Protein AF-A0AAD4BPV1-F1 (afdb_monomer)

Solvent-accessible surface area (backbone atoms only — not comparable to full-atom values): 3476 Å² total; per-residue (Å²): 83,72,49,78,44,79,37,79,93,69,78,40,79,46,77,42,78,36,97,62,71,80,60,96,50,78,68,54,63,77,72,46,53,71,72,53,51,51,50,34,49,51,59,48,42,75,65,38,58,84,94,66,50,124

Structure (mmCIF, N/CA/C/O backbone):
data_AF-A0AAD4BPV1-F1
#
_entry.id   AF-A0AAD4BPV1-F1
#
loop_
_atom_site.group_PDB
_atom_site.id
_atom_site.type_symbol
_atom_site.label_atom_id
_atom_site.label_alt_id
_atom_site.label_comp_id
_atom_site.label_asym_id
_atom_site.label_entity_id
_atom_site.label_seq_id
_atom_site.pdbx_PDB_ins_code
_atom_site.Cartn_x
_atom_site.Cartn_y
_atom_site.Cartn_z
_atom_site.occupancy
_atom_site.B_iso_or_equiv
_atom_site.auth_seq_id
_atom_site.auth_comp_id
_atom_site.auth_asym_id
_atom_site.auth_atom_id
_atom_site.pdbx_PDB_model_num
ATOM 1 N N . VAL A 1 1 ? 8.963 -2.499 3.679 1.00 75.25 1 VAL A N 1
ATOM 2 C CA . VAL A 1 1 ? 8.231 -3.733 3.280 1.00 75.25 1 VAL A CA 1
ATOM 3 C C . VAL A 1 1 ? 8.053 -3.739 1.775 1.00 75.25 1 VAL A C 1
ATOM 5 O O . VAL A 1 1 ? 8.037 -2.663 1.193 1.00 75.25 1 VAL A O 1
ATOM 8 N N . VAL A 1 2 ? 7.983 -4.905 1.134 1.00 80.56 2 VAL A N 1
ATOM 9 C CA . VAL A 1 2 ? 7.786 -5.003 -0.320 1.00 80.56 2 VAL A CA 1
ATOM 10 C C . VAL A 1 2 ? 6.421 -5.612 -0.597 1.00 80.56 2 VAL A C 1
ATOM 12 O O . VAL A 1 2 ? 6.103 -6.671 -0.064 1.00 80.56 2 VAL A O 1
ATOM 15 N N . LEU A 1 3 ? 5.625 -4.937 -1.425 1.00 81.44 3 LEU A N 1
ATOM 16 C CA . LEU A 1 3 ? 4.422 -5.516 -2.005 1.00 81.44 3 LEU A CA 1
ATOM 17 C C . LEU A 1 3 ? 4.814 -6.201 -3.315 1.00 81.44 3 LEU A C 1
ATOM 19 O O . LEU A 1 3 ? 5.356 -5.549 -4.212 1.00 81.44 3 LEU A O 1
ATOM 23 N N . GLN A 1 4 ? 4.557 -7.502 -3.411 1.00 86.50 4 GLN A N 1
ATOM 24 C CA . GLN A 1 4 ? 4.759 -8.265 -4.636 1.00 86.50 4 GLN A CA 1
ATOM 25 C C . GLN A 1 4 ? 3.421 -8.422 -5.353 1.00 86.50 4 GLN A C 1
ATOM 27 O O . GLN A 1 4 ? 2.446 -8.894 -4.770 1.00 86.50 4 GLN A O 1
ATOM 32 N N . THR A 1 5 ? 3.371 -8.051 -6.628 1.00 83.62 5 THR A N 1
ATOM 33 C CA . THR A 1 5 ? 2.182 -8.257 -7.458 1.00 83.62 5 THR A CA 1
ATOM 34 C C . THR A 1 5 ? 2.578 -8.810 -8.814 1.00 83.62 5 THR A C 1
ATOM 36 O O . THR A 1 5 ? 3.539 -8.349 -9.428 1.00 83.62 5 THR A O 1
ATOM 39 N N . TYR A 1 6 ? 1.833 -9.806 -9.284 1.00 86.12 6 TYR A N 1
ATOM 40 C CA . TYR A 1 6 ? 2.013 -10.357 -10.618 1.00 86.12 6 TYR A CA 1
ATOM 41 C C . TYR A 1 6 ? 1.222 -9.532 -11.638 1.00 86.12 6 TYR A C 1
ATOM 43 O O . TYR A 1 6 ? 0.025 -9.295 -11.470 1.00 86.12 6 TYR A O 1
ATOM 51 N N . SER A 1 7 ? 1.900 -9.076 -12.688 1.00 83.88 7 SER A N 1
ATOM 52 C CA . SER A 1 7 ? 1.285 -8.396 -13.823 1.00 83.88 7 SER A CA 1
ATOM 53 C C . SER A 1 7 ? 1.066 -9.397 -14.948 1.00 83.88 7 SER A C 1
ATOM 55 O O . SER A 1 7 ? 1.993 -9.727 -15.684 1.00 83.88 7 SER A O 1
ATOM 57 N N . VAL A 1 8 ? -0.188 -9.817 -15.125 1.00 83.56 8 VAL A N 1
ATOM 58 C CA . VAL A 1 8 ? -0.594 -10.703 -16.231 1.00 83.56 8 VAL A CA 1
ATOM 59 C C . VAL A 1 8 ? -0.308 -10.052 -17.589 1.00 83.56 8 VAL A C 1
ATOM 61 O O . VAL A 1 8 ? 0.099 -10.716 -18.531 1.00 83.56 8 VAL A O 1
ATOM 64 N N . SER A 1 9 ? -0.472 -8.728 -17.686 1.00 85.50 9 SER A N 1
ATOM 65 C CA . SER A 1 9 ? -0.308 -7.987 -18.945 1.00 85.50 9 SER A CA 1
ATOM 66 C C . SER A 1 9 ? 1.120 -7.968 -19.495 1.00 85.50 9 SER A C 1
ATOM 68 O O . SER A 1 9 ? 1.312 -7.753 -20.687 1.00 85.50 9 SER A O 1
ATOM 70 N N . THR A 1 10 ? 2.114 -8.155 -18.630 1.00 86.56 10 THR A N 1
ATOM 71 C CA . THR A 1 10 ? 3.539 -8.062 -18.977 1.00 86.56 10 THR A CA 1
ATOM 72 C C . THR A 1 10 ? 4.311 -9.320 -18.603 1.00 86.56 10 THR A C 1
ATOM 74 O O . THR A 1 10 ? 5.534 -9.294 -18.681 1.00 86.56 10 THR A O 1
ATOM 77 N N . ASP A 1 11 ? 3.610 -10.369 -18.160 1.00 89.44 11 ASP A N 1
ATOM 78 C CA . ASP A 1 11 ? 4.177 -11.601 -17.603 1.00 89.44 11 ASP A CA 1
ATOM 79 C C . ASP A 1 11 ? 5.369 -11.331 -16.666 1.00 89.44 11 ASP A C 1
ATOM 81 O O . ASP A 1 11 ? 6.486 -11.812 -16.852 1.00 89.44 11 ASP A O 1
ATOM 85 N N . SER A 1 12 ? 5.162 -10.441 -15.690 1.00 87.25 12 SER A N 1
ATOM 86 C CA . SER A 1 12 ? 6.250 -9.956 -14.840 1.00 87.25 12 SER A CA 1
ATOM 87 C C . SER A 1 12 ? 5.842 -9.766 -13.385 1.00 87.25 12 SER A C 1
ATOM 89 O O . SER A 1 12 ? 4.671 -9.572 -13.049 1.00 87.25 12 SER A O 1
ATOM 91 N N . ILE A 1 13 ? 6.842 -9.809 -12.503 1.00 88.19 13 ILE A N 1
ATOM 92 C CA . ILE A 1 13 ? 6.682 -9.541 -11.074 1.00 88.19 13 ILE A CA 1
ATOM 93 C C . ILE A 1 13 ? 7.022 -8.074 -10.810 1.00 88.19 13 ILE A C 1
ATOM 95 O O . ILE A 1 13 ? 8.147 -7.632 -11.040 1.00 88.19 13 ILE A O 1
ATOM 99 N N . VAL A 1 14 ? 6.051 -7.322 -10.295 1.00 86.44 14 VAL A N 1
ATOM 100 C CA . VAL A 1 14 ? 6.234 -5.940 -9.846 1.00 86.44 14 VAL A CA 1
ATOM 101 C C . VAL A 1 14 ? 6.517 -5.949 -8.349 1.00 86.44 14 VAL A C 1
ATOM 103 O O . VAL A 1 14 ? 5.697 -6.411 -7.553 1.00 86.44 14 VAL A O 1
ATOM 106 N N . LEU A 1 15 ? 7.677 -5.414 -7.966 1.00 87.44 15 LEU A N 1
ATOM 107 C CA . LEU A 1 15 ? 8.065 -5.213 -6.572 1.00 87.44 15 LEU A CA 1
ATOM 108 C C . LEU A 1 15 ? 7.904 -3.734 -6.216 1.00 87.44 15 LEU A C 1
ATOM 110 O O . LEU A 1 15 ? 8.621 -2.881 -6.735 1.00 87.44 15 LEU A O 1
ATOM 114 N N . THR A 1 16 ? 6.967 -3.426 -5.320 1.00 84.38 16 THR A N 1
ATOM 115 C CA . THR A 1 16 ? 6.744 -2.057 -4.835 1.00 84.38 16 THR A CA 1
ATOM 116 C C . THR A 1 16 ? 7.300 -1.920 -3.425 1.00 84.38 16 THR A C 1
ATOM 118 O O . THR A 1 16 ? 6.774 -2.507 -2.478 1.00 84.38 16 THR A O 1
ATOM 121 N N . ALA A 1 17 ? 8.363 -1.132 -3.267 1.00 86.25 17 ALA A N 1
ATOM 122 C CA . ALA A 1 17 ? 8.918 -0.824 -1.955 1.00 86.25 17 ALA A CA 1
ATOM 123 C C . ALA A 1 17 ? 8.029 0.189 -1.212 1.00 86.25 17 ALA A C 1
ATOM 125 O O . ALA A 1 17 ? 7.811 1.313 -1.670 1.00 86.25 17 ALA A O 1
ATOM 126 N N . LEU A 1 18 ? 7.543 -0.210 -0.038 1.00 81.19 18 LEU A N 1
ATOM 127 C CA . LEU A 1 18 ? 6.792 0.626 0.889 1.00 81.19 18 LEU A CA 1
ATOM 128 C C . LEU A 1 18 ? 7.700 1.067 2.052 1.00 81.19 18 LEU A C 1
ATOM 130 O O . LEU A 1 18 ? 8.337 0.207 2.679 1.00 81.19 18 LEU A O 1
ATOM 134 N N . PRO A 1 19 ? 7.745 2.378 2.368 1.00 78.88 19 PRO A N 1
ATOM 135 C CA . PRO A 1 19 ? 8.576 2.914 3.448 1.00 78.88 19 PRO A CA 1
ATOM 136 C C . PRO A 1 19 ? 8.108 2.450 4.834 1.00 78.88 19 PRO A C 1
ATOM 138 O O . PRO A 1 19 ? 8.922 2.290 5.736 1.00 78.88 19 PRO A O 1
ATOM 141 N N . SER A 1 20 ? 6.813 2.184 4.989 1.00 80.69 20 SER A N 1
ATOM 142 C CA . SER A 1 20 ? 6.197 1.641 6.198 1.00 80.69 20 SER A CA 1
ATOM 143 C C . SER A 1 20 ? 5.103 0.646 5.819 1.00 80.69 20 SER A C 1
ATOM 145 O O . SER A 1 20 ? 4.593 0.668 4.696 1.00 80.69 20 SER A O 1
ATOM 147 N N . VAL A 1 21 ? 4.766 -0.254 6.743 1.00 78.25 21 VAL A N 1
ATOM 148 C CA . VAL A 1 21 ? 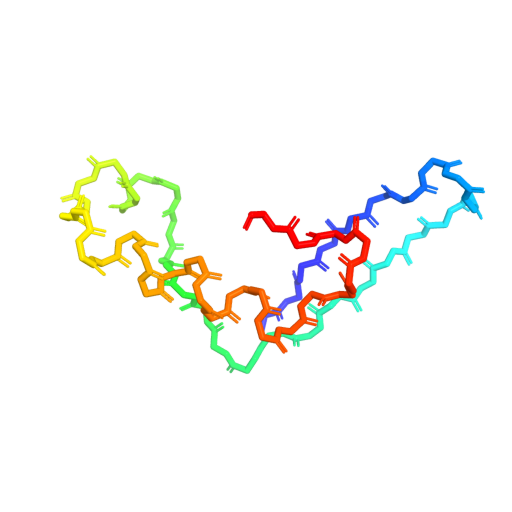3.615 -1.148 6.576 1.00 78.25 21 VAL A CA 1
ATOM 149 C C . VAL A 1 21 ? 2.375 -0.370 7.007 1.00 78.25 21 VAL A C 1
ATOM 151 O O . VAL A 1 21 ? 2.347 0.094 8.146 1.00 78.25 21 VAL A O 1
ATOM 154 N N . PRO A 1 22 ? 1.379 -0.165 6.130 1.00 78.94 22 PRO A N 1
ATOM 155 C CA . PRO A 1 22 ? 0.204 0.626 6.488 1.00 78.94 22 PRO A CA 1
ATOM 156 C C . PRO A 1 22 ? -0.747 -0.108 7.455 1.00 78.94 22 PRO A C 1
ATOM 158 O O . PRO A 1 22 ? -1.631 0.527 8.015 1.00 78.94 22 PRO A O 1
ATOM 161 N N . PHE A 1 23 ? -0.549 -1.412 7.668 1.00 83.62 23 PHE A N 1
ATOM 162 C CA . PHE A 1 23 ? -1.233 -2.269 8.645 1.00 83.62 23 PHE A CA 1
ATOM 163 C C . PHE A 1 23 ? -0.298 -3.429 9.025 1.00 83.62 23 PHE A C 1
ATOM 165 O O . PHE A 1 23 ? 0.548 -3.808 8.215 1.00 83.62 23 PHE A O 1
ATOM 172 N N . CYS A 1 24 ? -0.400 -3.990 10.232 1.00 77.19 24 CYS A N 1
ATOM 173 C CA . CYS A 1 24 ? 0.518 -5.060 10.658 1.00 77.19 24 CYS A CA 1
ATOM 174 C C . CYS A 1 24 ? 0.136 -6.439 10.094 1.00 77.19 24 CYS A C 1
ATOM 176 O O . CYS A 1 24 ? 1.014 -7.237 9.765 1.00 77.19 24 CYS A O 1
ATOM 178 N N . CYS A 1 25 ? -1.163 -6.699 9.950 1.00 81.12 25 CYS A N 1
ATOM 179 C CA . CYS A 1 25 ? -1.733 -7.937 9.438 1.00 81.12 25 CYS A CA 1
ATOM 180 C C . CYS A 1 25 ? -3.142 -7.681 8.877 1.00 81.12 25 CYS A C 1
ATOM 182 O O . CYS A 1 25 ? -3.714 -6.605 9.058 1.00 81.12 25 CYS A O 1
ATOM 184 N N . HIS A 1 26 ? -3.697 -8.645 8.146 1.00 81.00 26 HIS A N 1
ATOM 185 C CA . HIS A 1 26 ? -5.017 -8.486 7.531 1.00 81.00 26 HIS A CA 1
ATOM 186 C C . HIS A 1 26 ? -6.160 -8.391 8.555 1.00 81.00 26 HIS A C 1
ATOM 188 O O . HIS A 1 26 ? -7.170 -7.750 8.282 1.00 81.00 26 HIS A O 1
ATOM 194 N N . GLU A 1 27 ? -5.993 -8.979 9.738 1.00 86.62 27 GLU A N 1
ATOM 195 C CA . GLU A 1 27 ? -6.959 -8.938 10.836 1.00 86.62 27 GLU A CA 1
ATOM 196 C C . GLU A 1 27 ? -7.151 -7.514 11.370 1.00 86.62 27 GLU A C 1
ATOM 198 O O . GLU A 1 27 ? -8.269 -7.130 11.705 1.00 86.62 27 GLU A O 1
ATOM 203 N N . ASP A 1 28 ? -6.086 -6.707 11.376 1.00 85.06 28 ASP A N 1
ATOM 204 C CA . ASP A 1 28 ? -6.129 -5.302 11.791 1.00 85.06 28 ASP A CA 1
ATOM 205 C C . ASP A 1 28 ? -7.115 -4.514 10.911 1.00 85.06 28 ASP A C 1
ATOM 207 O O . ASP A 1 28 ? -7.978 -3.796 11.418 1.00 85.06 28 ASP A O 1
ATOM 211 N N . LEU A 1 29 ? -7.105 -4.767 9.594 1.00 87.00 29 LEU A N 1
ATOM 212 C CA . LEU A 1 29 ? -8.006 -4.120 8.630 1.00 87.00 29 LEU A CA 1
ATOM 213 C C . LEU A 1 29 ? -9.489 -4.364 8.937 1.00 87.00 29 LEU A C 1
ATOM 215 O O . LEU A 1 29 ? -10.309 -3.485 8.687 1.00 87.00 29 LEU A O 1
ATOM 219 N N . LEU A 1 30 ? -9.844 -5.530 9.483 1.00 90.88 30 LEU A N 1
ATOM 220 C CA . LEU A 1 30 ? -11.235 -5.857 9.822 1.00 90.88 30 LEU A CA 1
ATOM 221 C C . LEU A 1 30 ? -11.746 -5.061 11.026 1.00 90.88 30 LEU A C 1
ATOM 223 O O . LEU A 1 30 ? -12.950 -4.865 11.173 1.00 90.88 30 LEU A O 1
ATOM 227 N N . THR A 1 31 ? -10.833 -4.609 11.883 1.00 91.31 31 THR A N 1
ATOM 228 C CA . THR A 1 31 ? -11.147 -3.850 13.101 1.00 91.31 31 THR A CA 1
ATOM 229 C C . THR A 1 31 ? -10.981 -2.340 12.924 1.00 91.31 31 THR A C 1
ATOM 231 O O . THR A 1 31 ? -11.441 -1.561 13.760 1.00 91.31 31 THR A O 1
ATOM 234 N N . MET A 1 32 ? -10.358 -1.912 11.822 1.00 92.19 32 MET A N 1
ATOM 235 C CA . MET A 1 32 ? -10.144 -0.507 11.506 1.00 92.19 32 MET A CA 1
ATOM 236 C C . MET A 1 32 ? -11.455 0.224 11.213 1.00 92.19 32 MET A C 1
ATOM 238 O O . MET A 1 32 ? -12.325 -0.227 10.468 1.00 92.19 32 MET A O 1
ATOM 242 N N . THR A 1 33 ? -11.552 1.444 11.733 1.00 94.25 33 THR A N 1
ATOM 243 C CA . THR A 1 33 ? -12.579 2.395 11.311 1.00 94.25 33 THR A CA 1
ATOM 244 C C . THR A 1 33 ? -12.397 2.761 9.838 1.00 94.25 33 THR A C 1
ATOM 246 O O . THR A 1 33 ? -11.299 2.704 9.277 1.00 94.25 33 THR A O 1
ATOM 249 N N . ARG A 1 34 ? -13.466 3.247 9.202 1.00 93.75 34 ARG A N 1
ATOM 250 C CA . ARG A 1 34 ? -13.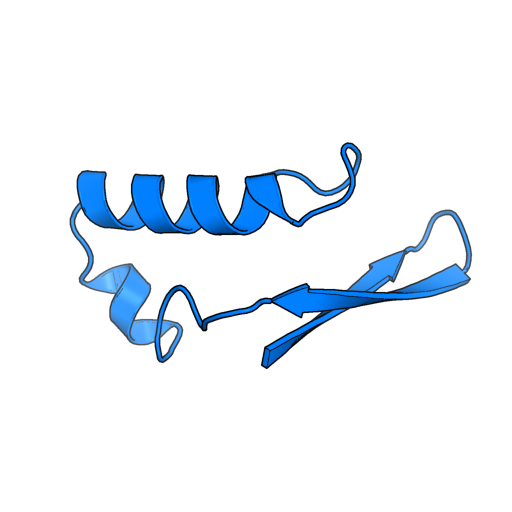408 3.70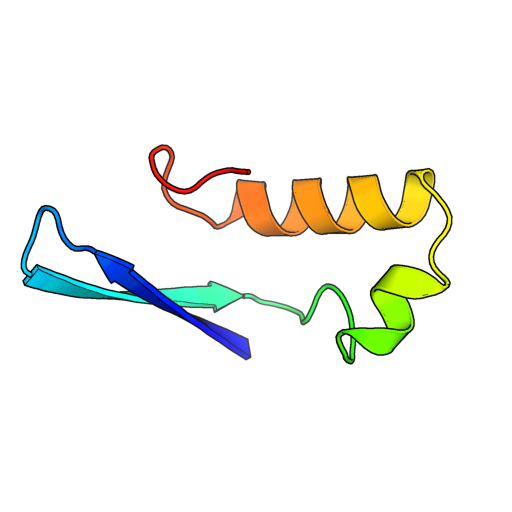7 7.808 1.00 93.75 34 ARG A CA 1
ATOM 251 C C . ARG A 1 34 ? -12.320 4.760 7.562 1.00 93.75 34 ARG A C 1
ATOM 253 O O . ARG A 1 34 ? -11.629 4.682 6.553 1.00 93.75 34 ARG A O 1
ATOM 260 N N . ALA A 1 35 ? -12.118 5.698 8.488 1.00 94.62 35 ALA A N 1
ATOM 261 C CA . ALA A 1 35 ? -11.075 6.717 8.360 1.00 94.62 35 ALA A CA 1
ATOM 262 C C . ALA A 1 35 ? -9.656 6.112 8.339 1.00 94.62 35 ALA A C 1
ATOM 264 O O . ALA A 1 35 ? -8.795 6.578 7.588 1.00 94.62 35 ALA A O 1
ATOM 265 N N . GLN A 1 36 ? -9.420 5.058 9.128 1.00 91.56 36 GLN A N 1
ATOM 266 C CA . GLN A 1 36 ? -8.155 4.320 9.133 1.00 91.56 36 GLN A CA 1
ATOM 267 C C . GLN A 1 36 ? -7.966 3.540 7.827 1.00 91.56 36 GLN A C 1
ATOM 269 O O . GLN A 1 36 ? -6.907 3.640 7.210 1.00 91.56 36 GLN A O 1
ATOM 274 N N . LEU A 1 37 ? -9.009 2.861 7.339 1.00 92.44 37 LEU A N 1
ATOM 275 C CA . LEU A 1 37 ? -8.969 2.162 6.049 1.00 92.44 37 LEU A CA 1
ATOM 276 C C . LEU A 1 37 ? -8.673 3.114 4.885 1.00 92.44 37 LEU A C 1
ATOM 278 O O . LEU A 1 37 ? -7.833 2.826 4.036 1.00 92.44 37 LEU A O 1
ATOM 282 N N . GLU A 1 38 ? -9.292 4.292 4.865 1.00 94.06 38 GLU A N 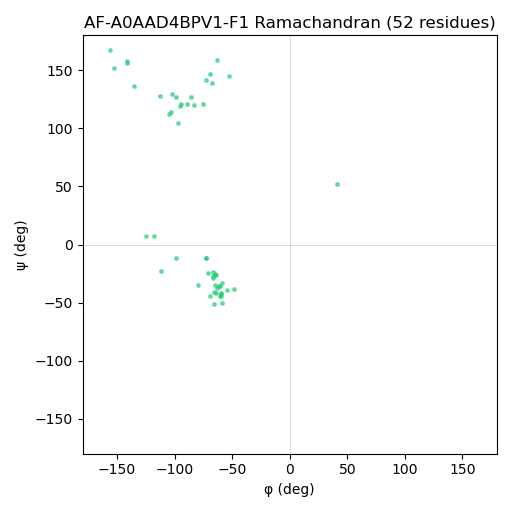1
ATOM 283 C CA . GLU A 1 38 ? -8.990 5.306 3.855 1.00 94.06 38 GLU A CA 1
ATOM 284 C C . GLU A 1 38 ? -7.528 5.780 3.920 1.00 94.06 38 GLU A C 1
ATOM 286 O O . GLU A 1 38 ? -6.917 6.053 2.884 1.00 94.06 38 GLU A O 1
ATOM 291 N N . ALA A 1 39 ? -6.938 5.878 5.116 1.00 91.00 39 ALA A N 1
ATOM 292 C CA . ALA A 1 39 ? -5.526 6.222 5.270 1.00 91.00 39 ALA A CA 1
ATOM 293 C C . ALA A 1 39 ? -4.608 5.125 4.704 1.00 91.00 39 ALA A C 1
ATOM 295 O O . ALA A 1 39 ? -3.647 5.450 4.002 1.00 91.00 39 ALA A O 1
ATOM 296 N N . VAL A 1 40 ? -4.943 3.850 4.928 1.00 90.56 40 VAL A N 1
ATOM 297 C CA . VAL A 1 40 ? -4.248 2.701 4.322 1.00 90.56 40 VAL A CA 1
ATOM 298 C C . VAL A 1 40 ? -4.306 2.778 2.797 1.00 90.56 40 VAL A C 1
ATOM 300 O O . VAL A 1 40 ? -3.266 2.715 2.139 1.00 90.56 40 VAL A O 1
ATOM 303 N N . VAL A 1 41 ? -5.498 2.989 2.227 1.00 91.00 41 VAL A N 1
ATOM 304 C CA . VAL A 1 41 ? -5.683 3.094 0.769 1.00 91.00 41 VAL A CA 1
ATOM 305 C C . VAL A 1 41 ? -4.875 4.260 0.197 1.00 91.00 41 VAL A C 1
ATOM 307 O O . VAL A 1 41 ? -4.170 4.095 -0.799 1.00 91.00 41 VAL A O 1
ATOM 310 N N . ARG A 1 42 ? -4.897 5.432 0.847 1.00 91.56 42 ARG A N 1
ATOM 311 C CA . ARG A 1 42 ? -4.086 6.589 0.429 1.00 91.56 42 ARG A CA 1
ATOM 312 C C . ARG A 1 42 ? -2.588 6.275 0.441 1.00 91.56 42 ARG A C 1
ATOM 314 O O . ARG A 1 42 ? -1.897 6.611 -0.522 1.00 91.56 42 ARG A O 1
ATOM 321 N N . ALA A 1 43 ? -2.091 5.616 1.488 1.00 89.25 43 ALA A N 1
ATOM 322 C CA . ALA A 1 43 ? -0.682 5.245 1.604 1.00 89.25 43 ALA A CA 1
ATOM 323 C C . ALA A 1 43 ? -0.247 4.255 0.508 1.00 89.25 43 ALA A C 1
ATOM 325 O O . ALA A 1 43 ? 0.820 4.427 -0.087 1.00 89.25 43 ALA A O 1
ATOM 326 N N . LEU A 1 44 ? -1.087 3.263 0.192 1.00 88.06 44 LEU A N 1
ATOM 327 C CA . LEU A 1 44 ? -0.837 2.310 -0.891 1.00 88.06 44 LEU A CA 1
ATOM 328 C C . LEU A 1 44 ? -0.851 3.003 -2.260 1.00 88.06 44 LEU A C 1
ATOM 330 O O . LEU A 1 44 ? 0.117 2.909 -3.015 1.00 88.06 44 LEU A O 1
ATOM 334 N N . ASN A 1 45 ? -1.894 3.776 -2.562 1.00 89.88 45 ASN A N 1
ATOM 335 C CA . ASN A 1 45 ? -2.051 4.445 -3.857 1.00 89.88 45 ASN A CA 1
ATOM 336 C C . ASN A 1 45 ? -0.972 5.494 -4.153 1.00 89.88 45 ASN A C 1
ATOM 338 O O . ASN A 1 45 ? -0.665 5.752 -5.321 1.00 89.88 45 ASN A O 1
ATOM 342 N N . ALA A 1 46 ? -0.370 6.079 -3.115 1.00 89.25 46 ALA A N 1
ATOM 343 C CA . ALA A 1 46 ? 0.773 6.976 -3.256 1.00 89.25 46 ALA A CA 1
ATOM 344 C C . ALA A 1 46 ? 2.022 6.268 -3.812 1.00 89.25 46 ALA A C 1
ATOM 346 O O . ALA A 1 46 ? 2.879 6.920 -4.408 1.00 89.25 46 ALA A O 1
ATOM 347 N N . ARG A 1 47 ? 2.138 4.947 -3.625 1.00 86.12 47 ARG A N 1
ATOM 348 C CA . ARG A 1 47 ? 3.310 4.150 -4.020 1.00 86.12 47 ARG A CA 1
ATOM 349 C C . ARG A 1 47 ? 3.033 3.183 -5.165 1.00 86.12 47 ARG A C 1
ATOM 351 O O . ARG A 1 47 ? 3.966 2.822 -5.875 1.00 86.12 47 ARG A O 1
ATOM 358 N N . LEU A 1 48 ? 1.777 2.798 -5.372 1.00 85.00 48 LEU A N 1
ATOM 359 C CA . LEU A 1 48 ? 1.397 1.905 -6.456 1.00 85.00 48 LEU A CA 1
ATOM 360 C C . LEU A 1 48 ? 1.447 2.611 -7.824 1.00 85.00 48 LEU A C 1
ATOM 362 O O . LEU A 1 48 ? 1.028 3.775 -7.950 1.00 85.00 48 LEU A O 1
ATOM 366 N N . PRO A 1 49 ? 1.904 1.906 -8.880 1.00 82.38 49 PRO A N 1
ATOM 367 C CA . PRO A 1 49 ? 1.764 2.364 -10.256 1.00 82.38 49 PRO A CA 1
ATOM 368 C C . PRO A 1 49 ? 0.308 2.715 -10.560 1.00 82.38 49 PRO A C 1
ATOM 370 O O . PRO A 1 49 ? -0.605 2.044 -10.089 1.00 82.38 49 PRO A O 1
ATOM 373 N N . ARG A 1 50 ? 0.071 3.734 -11.396 1.00 84.50 50 ARG A N 1
ATOM 374 C CA . ARG A 1 50 ? -1.288 4.225 -11.710 1.00 84.50 50 ARG A CA 1
ATOM 375 C C . ARG A 1 50 ? -2.283 3.123 -12.083 1.00 84.50 50 ARG A C 1
ATOM 377 O O . ARG A 1 50 ? -3.437 3.212 -11.692 1.00 84.50 50 ARG A O 1
ATOM 384 N N . ARG A 1 51 ? -1.834 2.106 -12.822 1.00 82.94 51 ARG A N 1
ATOM 385 C CA . ARG A 1 51 ? -2.668 0.979 -13.273 1.00 82.94 51 ARG A CA 1
ATOM 386 C C . ARG A 1 51 ? -3.049 -0.009 -12.164 1.00 82.94 51 ARG A C 1
ATOM 388 O O . ARG A 1 51 ? -3.881 -0.867 -12.406 1.00 82.94 51 ARG A O 1
ATOM 395 N N . MET A 1 52 ? -2.424 0.088 -10.995 1.00 79.44 52 MET A N 1
ATOM 396 C CA . MET A 1 52 ? -2.564 -0.848 -9.873 1.00 79.44 52 MET A CA 1
ATOM 397 C C . MET A 1 52 ? -3.136 -0.171 -8.622 1.00 79.44 52 MET A C 1
ATOM 399 O O . MET A 1 52 ? -3.141 -0.771 -7.554 1.00 79.44 52 MET A O 1
ATOM 403 N N . ARG A 1 53 ? -3.562 1.093 -8.730 1.00 85.50 53 ARG A N 1
ATOM 404 C CA . ARG A 1 53 ? -4.216 1.808 -7.631 1.00 85.50 53 ARG A CA 1
ATOM 405 C C . ARG A 1 53 ? -5.603 1.219 -7.374 1.00 85.50 53 ARG A C 1
ATOM 407 O O . ARG A 1 53 ? -6.258 0.782 -8.317 1.00 85.50 53 ARG A O 1
ATOM 414 N N . ILE A 1 54 ? -6.001 1.230 -6.107 1.00 82.62 54 ILE A N 1
ATOM 415 C CA . ILE A 1 54 ? -7.225 0.629 -5.561 1.00 82.62 54 ILE A CA 1
ATOM 416 C C . ILE A 1 54 ? -8.254 1.708 -5.242 1.00 82.62 54 ILE A C 1
ATOM 418 O O . ILE A 1 54 ? -7.830 2.777 -4.741 1.00 82.62 54 ILE A O 1
#

pLDDT: mean 86.04, std 4.72, range [75.25, 94.62]

Secondary structure (DSSP, 8-state):
-EEEEEEGGGTEEEEEE-SS-SSSSHHHHHH--HHHHHHHHHHHHTTS-GGG--

Mean predicted aligned error: 5.07 Å

Sequence (54 aa):
VVLQTYSVSTDSIVLTALPSVPFCCHEDLLTMTRAQLEAVVRALNARLPRRMRI

Foldseek 3Di:
DWDWDQDPPVRDIDTFDQPDQLDPDPVRVVVDDPVSVVVNLVSCQVGDDPVPRD

Nearest PDB structures (foldseek):
  7dvl-assembly1_A  TM=3.663E-01  e=8.126E+00  Clostridi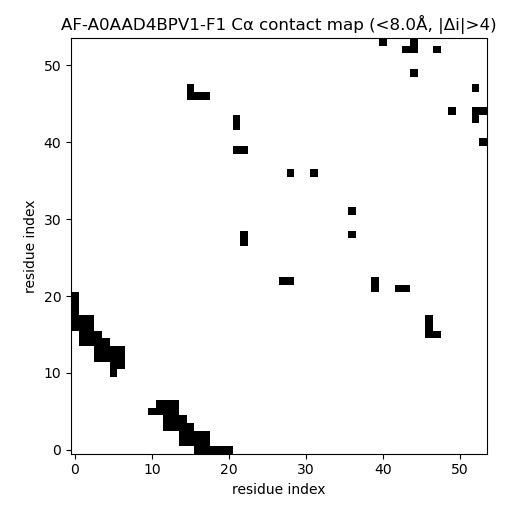um botulinum
  1xtg-assembly1_A  TM=3.670E-01  e=8.126E+00  Clostridium botulinum
  2g7q-assembly1_A  TM=3.060E-01  e=6.617E+00  Clostridium botulinum

Organism: NCBI:txid1328754

Radius of gyration: 12.28 Å; Cα contacts (8 Å, |Δi|>4): 45; chains: 1; bounding box: 22×19×32 Å

=== Feature glossary ===
Each block in this record encodes a different view of the same protein. In brief:

Predicted aligned error. PAE(i, j) answers: if I align the predicted and true structures on residue i, how far off (in Å) do I expect residue j to be? A block-diagonal PAE matrix with low values on the blocks and high values off-diagonal is the signature of a multi-domain protein with confidently predicted domains but uncertain inter-domain orientation.

Contact-map, Ramachandran, and PAE plots. Plot images: a contact map (which residues are close in 3D, as an N×N binary image), a Ramachandran scatter (backbone torsion angles, revealing secondary-structure composition at a glance), and — for AlphaFold structures — a PAE heatmap (pairwise prediction confidence).

Backbone torsions (φ/ψ). φ (phi) and ψ (psi) are the two rotatable backbone dihedrals per residue: φ is the C(i-1)–N–Cα–C torsion, ψ is the N–Cα–C–N(i+1) torsion, both in degrees on (−180°, 180°]. α-helical residues cluster near (−60°, −45°); β-strand residues near (−120°, +130°). A Ramachandran plot is simply a scatter of (φ, ψ) for every residue.

Foldseek 3Di. A 3Di character summarizes, for each residue, the relative orientation of the Cα frame of its nearest spatial neighbor. Because it encodes fold topology rather than chemistry, 3Di alignments detect remote structural similarity that sequence alignment misses.

Radius of gyration, Cα contacts, bounding box. Three whole-structure scalars: the radius of gyration (RMS distance of Cα from centroid, in Å), the count of Cα–Cα contacts (pairs closer than 8 Å and separated by more than four residues in sequence — i.e. tertiary, not local, contacts), and the bounding-box dimensions. Together they distinguish compact globular folds from extended fibres or disordered chains.

Sequence. Sequence gives the chain of amino acids in standard one-letter code (A=alanine, C=cysteine, …, Y=tyrosine), read N→C. It is the only feature that is directly encoded by the gene; all structural features are derived from the folded form of this sequence.

mmCIF coordinates. Atomic coordinates in PDBx/mmCIF format — the same representation the Protein Data Bank distributes. Each line of the _atom_site loop places one backbone atom in Cartesian space (units: ångströms, origin: arbitrary).

Secondary structure (3-state, P-SEA). Three-state secondary structure (P-SEA) collapses the eight DSSP classes into helix (a), strand (b), and coil (c). P-SEA assigns these from Cα geometry alone — distances and angles — without requiring backbone oxygens, so it works on any Cα trace.

InterPro / GO / CATH / organism. 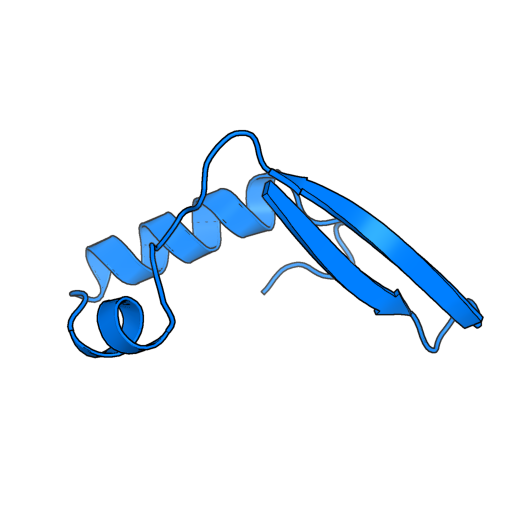Functional annotations link the protein to curated databases. InterPro entries identify conserved domains and families by mat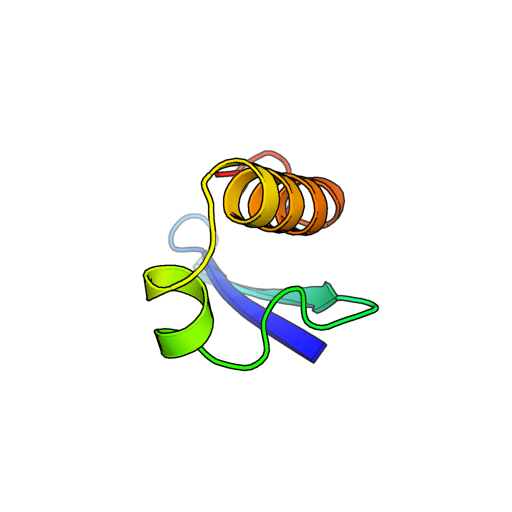ching the sequence against member-database signatures (Pfam, PROSITE, CDD, …). Gene Ontology (GO) terms describe molecular function, biological proce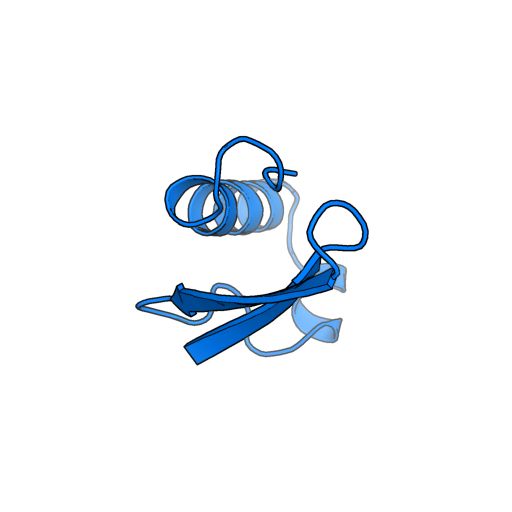ss, and cellular component in a controlled vocabulary. CATH places the structure in a hierarchical fold classification (Class/Architecture/Topology/Homologous-superfamily). The organism is the source species.

B-factor. B-factor (Debye–Waller factor) reflects atomic displacement in the crystal lattice. It is an experimental observable (units Å²), not a prediction; low values mean the atom is pinned down, high values mean it moves or is heterogeneous across the crystal.

Rendered structure images. Structure images are PyMOL renders from six orthogonal camera directions. Cartoon representation draws helices as coils and strands as arrows; sticks shows the backbone as bonds; surface shows the solvent-excluded envelope. Rainbow coloring maps sequence position to hu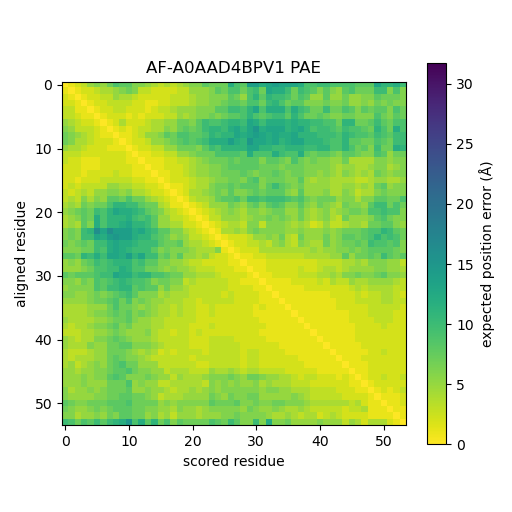e (blue→red, N→C); chain coloring assigns a distinct color per polypeptide.

Solvent-accessible surface area. Solvent-accessible surface area (SASA) is the area in Å² traced out by the centre of a 1.4 Å probe sphere (a water molecule) rolled over the protein's van der Waals surface (Shrake–Rupley / Lee–Richards construction). Buried residues have near-zero SASA; fully exposed residues can exceed 200 Å². The total SASA scales roughly with the number of surface residues.

Secondary structure (8-state, DSSP). The SS8 string is DSSP's per-residue secondary-structure call. α-helix (H) means an i→i+4 H-bond ladder; β-strand (E) means the residue participates in a β-sheet; 3₁₀ (G) and π (I) are tighter and wider helices; T/S are turns/bends; '-' is loop.

pLDDT. For AlphaFold models, the B-factor field carries pLDDT — the model's own estimate of local accuracy on a 0–100 scale. Regions with pLDDT<50 should be treated as essentially unmodeled; they often correspond to intrinsically disordered segments.

Nearest PDB structures. Nearest PDB neighbors are the top structural matches found by Foldseek when searching this structure against the entire Protein Data Bank. Each hit reports a TM-score (0 to 1; >0.5 almost always implies the same fold) and an E-value. These are *structural* homologs — they may share no detectable sequence similarity.